Protein AF-A0A376RNW5-F1 (afdb_monomer_lite)

pLDDT: mean 86.74, std 14.26, range [44.19, 97.94]

InterPro domains:
  IPR032466 Metal-dependent hydrolase [SSF51556] (1-80)

Foldseek 3Di:
DDPQDPVDGDPVNVQLQDAPAADEDADPCPVDHVVVVVSSCVSHPVSYHYDQPADDLQVHPDQWDDDPNFIFGADDNRDDTDGDD

Secondary structure (DSSP, 8-state):
-PPP-SS--HHHHHHHH-TT--EEEE-SSSSS-HHHHHHHHHHHGGGEEEE----TTTTS--SEEEETTEEEEE-SSS--EEE--

Sequence (85 aa):
MPYITGREPGLAGAILDEADIYCGIIADGLHVDYANIRNAKRLKGDKLCLVTDATAPAGANIEQFIFAGKQYTTVTDFVWMRTVR

Structure (mmCIF, N/CA/C/O backbone):
data_AF-A0A376RNW5-F1
#
_entry.id   AF-A0A376RNW5-F1
#
loop_
_atom_site.group_PDB
_atom_site.id
_atom_site.type_symbol
_atom_site.label_atom_id
_atom_site.label_alt_id
_atom_site.label_comp_id
_atom_site.label_asym_id
_atom_site.label_entity_id
_atom_site.label_seq_id
_atom_site.pdbx_PDB_ins_code
_atom_site.Cartn_x
_atom_site.Cartn_y
_atom_site.Cartn_z
_atom_site.occupancy
_atom_site.B_iso_or_equiv
_atom_site.auth_seq_id
_atom_site.auth_comp_id
_atom_site.auth_asym_id
_atom_site.auth_atom_id
_atom_site.pdbx_PDB_model_num
ATOM 1 N N . MET A 1 1 ? 6.103 10.799 2.268 1.00 56.44 1 MET A N 1
ATOM 2 C CA . MET A 1 1 ? 4.911 11.117 3.085 1.00 56.44 1 MET A CA 1
ATOM 3 C C . MET A 1 1 ? 5.272 10.973 4.553 1.00 56.44 1 MET A C 1
ATOM 5 O O . MET A 1 1 ? 6.128 10.140 4.839 1.00 56.44 1 MET A O 1
ATOM 9 N N . PRO A 1 2 ? 4.681 11.772 5.458 1.00 74.06 2 PRO A N 1
ATOM 10 C CA . PRO A 1 2 ? 4.879 11.586 6.890 1.00 74.06 2 PRO A CA 1
ATOM 11 C C . PRO A 1 2 ? 4.348 10.213 7.320 1.00 74.06 2 PRO A C 1
ATOM 13 O O . PRO A 1 2 ? 3.351 9.726 6.786 1.00 74.06 2 PRO A O 1
ATOM 16 N N . TYR A 1 3 ? 5.052 9.580 8.252 1.00 86.50 3 TYR A N 1
ATOM 17 C CA . TYR A 1 3 ? 4.591 8.368 8.922 1.00 86.50 3 TYR A CA 1
ATOM 18 C C . TYR A 1 3 ? 3.495 8.721 9.935 1.00 86.50 3 TYR A C 1
ATOM 20 O O . TYR A 1 3 ? 3.382 9.869 10.364 1.00 86.50 3 TYR A O 1
ATOM 28 N N . ILE A 1 4 ? 2.687 7.734 10.319 1.00 92.69 4 ILE A N 1
ATOM 29 C CA . ILE A 1 4 ? 1.644 7.927 11.331 1.00 92.69 4 ILE A CA 1
ATOM 30 C C . ILE A 1 4 ? 2.326 8.255 12.663 1.00 92.69 4 ILE A C 1
ATOM 32 O O . ILE A 1 4 ? 3.150 7.478 13.149 1.00 92.69 4 ILE A O 1
ATOM 36 N N . THR A 1 5 ? 1.979 9.393 13.261 1.00 94.81 5 THR A N 1
ATOM 37 C CA . THR A 1 5 ? 2.420 9.763 14.612 1.00 94.81 5 THR A CA 1
ATOM 38 C C . THR A 1 5 ? 1.228 9.844 15.557 1.00 94.81 5 THR A C 1
ATOM 40 O O . THR A 1 5 ? 0.091 10.008 15.123 1.00 94.81 5 THR A O 1
ATOM 43 N N . GLY A 1 6 ? 1.473 9.749 16.867 1.00 94.75 6 GLY A N 1
ATOM 44 C CA . GLY A 1 6 ? 0.391 9.679 17.855 1.00 94.75 6 GLY A CA 1
ATOM 45 C C . GLY A 1 6 ? -0.514 10.917 17.918 1.00 94.75 6 GLY A C 1
ATOM 46 O O . GLY A 1 6 ? -1.671 10.788 18.297 1.00 94.75 6 GLY A O 1
ATOM 47 N N . ARG A 1 7 ? -0.010 12.106 17.560 1.00 95.19 7 ARG A N 1
ATOM 48 C CA . ARG A 1 7 ? -0.796 13.358 17.562 1.00 95.19 7 ARG A CA 1
ATOM 49 C C . ARG A 1 7 ? -1.151 13.870 16.173 1.00 95.19 7 ARG A C 1
ATOM 51 O O . ARG A 1 7 ? -2.037 14.705 16.053 1.00 95.19 7 ARG A O 1
ATOM 58 N N . GLU A 1 8 ? -0.484 13.368 15.145 1.00 94.19 8 GLU A N 1
ATOM 59 C CA . GLU A 1 8 ? -0.744 13.740 13.762 1.00 94.19 8 GLU A CA 1
ATOM 60 C C . GLU A 1 8 ? -0.656 12.476 12.897 1.00 94.19 8 GLU A C 1
ATOM 62 O O . GLU A 1 8 ? 0.426 12.101 12.429 1.00 94.19 8 GLU A O 1
ATOM 67 N N . PRO A 1 9 ? -1.785 11.762 12.731 1.00 92.62 9 PRO A N 1
ATOM 68 C CA . PRO A 1 9 ? -1.834 10.516 11.967 1.00 92.62 9 PRO A CA 1
ATOM 69 C C . PRO A 1 9 ? -1.622 10.721 10.458 1.00 92.62 9 PRO A C 1
ATOM 71 O O . PRO A 1 9 ? -1.285 9.777 9.738 1.00 92.62 9 PRO A O 1
ATOM 74 N N . GLY A 1 10 ? -1.822 11.953 9.979 1.00 95.19 10 GLY A N 1
ATOM 75 C CA . GLY A 1 10 ? -1.672 12.332 8.579 1.00 95.19 10 GLY A CA 1
ATOM 76 C C . GLY A 1 10 ? -2.616 11.573 7.643 1.00 95.19 10 GLY A C 1
ATOM 77 O O . GLY A 1 10 ? -3.632 11.017 8.058 1.00 95.19 10 GLY A O 1
ATOM 78 N N . LEU A 1 11 ? -2.254 11.533 6.358 1.00 95.06 11 LEU A N 1
ATOM 79 C CA . LEU A 1 11 ? -3.071 10.913 5.311 1.00 95.06 11 LEU A CA 1
ATOM 80 C C . LEU A 1 11 ? -3.315 9.418 5.560 1.00 95.06 11 LEU A C 1
ATOM 82 O O . LEU A 1 11 ? -4.439 8.948 5.420 1.00 95.06 11 LEU A O 1
ATOM 86 N N . ALA A 1 12 ? -2.273 8.672 5.937 1.00 95.06 12 ALA A N 1
ATOM 87 C CA . ALA A 1 12 ? -2.395 7.237 6.174 1.00 95.06 12 ALA A CA 1
ATOM 88 C C . ALA A 1 12 ? -3.338 6.942 7.349 1.00 95.06 12 ALA A C 1
ATOM 90 O O . ALA A 1 12 ? -4.179 6.056 7.240 1.00 95.06 12 ALA A O 1
ATOM 91 N N . GLY A 1 13 ? -3.247 7.713 8.439 1.00 95.44 13 GLY A N 1
ATOM 92 C CA . GLY A 1 13 ? -4.178 7.591 9.556 1.00 95.44 13 GLY A CA 1
ATOM 93 C C . GLY A 1 13 ? -5.612 7.950 9.169 1.00 95.44 13 GLY A C 1
ATOM 94 O O . GLY A 1 13 ? -6.512 7.173 9.454 1.00 95.44 13 GLY A O 1
ATOM 95 N N . ALA A 1 14 ? -5.816 9.056 8.447 1.00 95.62 14 ALA A N 1
ATOM 96 C CA . ALA A 1 14 ? -7.145 9.469 7.991 1.00 95.62 14 ALA A CA 1
ATOM 97 C C . ALA A 1 14 ? -7.815 8.418 7.083 1.00 95.62 14 ALA A C 1
ATOM 99 O O . ALA A 1 14 ? -8.991 8.118 7.249 1.00 95.62 14 ALA A O 1
ATOM 100 N N . ILE A 1 15 ? -7.064 7.807 6.157 1.00 96.31 15 ILE A N 1
ATOM 101 C CA . ILE A 1 15 ? -7.582 6.742 5.279 1.00 96.31 15 ILE A CA 1
ATOM 102 C C . ILE A 1 15 ? -7.960 5.487 6.073 1.00 96.31 15 ILE A C 1
ATOM 104 O O . ILE A 1 15 ? -8.916 4.802 5.708 1.00 96.31 15 ILE A O 1
ATOM 108 N N . LEU A 1 16 ? -7.184 5.148 7.107 1.00 96.06 16 LEU A N 1
ATOM 109 C CA . LEU A 1 16 ? -7.441 3.979 7.948 1.00 96.06 16 LEU A CA 1
ATOM 110 C C . LEU A 1 16 ? -8.620 4.184 8.909 1.00 96.06 16 LEU A C 1
ATOM 112 O O . LEU A 1 16 ? -9.267 3.196 9.242 1.00 96.06 16 LEU A O 1
ATOM 116 N N . ASP A 1 17 ? -8.878 5.425 9.327 1.00 96.69 17 ASP A N 1
ATOM 117 C CA . ASP A 1 17 ? -9.960 5.804 10.246 1.00 96.69 17 ASP A CA 1
ATOM 118 C C . ASP A 1 17 ? -11.315 5.969 9.534 1.00 96.69 17 ASP A C 1
ATOM 120 O O . ASP A 1 17 ? -12.338 5.499 10.024 1.00 96.69 17 ASP A O 1
ATOM 124 N N . GLU A 1 18 ? -11.330 6.567 8.338 1.00 97.38 18 GLU A N 1
ATOM 125 C CA . GLU A 1 18 ? -12.564 6.778 7.574 1.00 97.38 18 GLU A CA 1
ATOM 126 C C . GLU A 1 18 ? -13.058 5.471 6.932 1.00 97.38 18 GLU A C 1
ATOM 128 O O . GLU A 1 18 ? -12.407 4.922 6.039 1.00 97.38 18 GLU A O 1
ATOM 133 N N . ALA A 1 19 ? -14.218 4.963 7.350 1.00 94.56 19 ALA A N 1
ATOM 134 C CA . ALA A 1 19 ? -14.720 3.653 6.938 1.00 94.56 19 ALA A CA 1
ATOM 135 C C . ALA A 1 19 ? -15.115 3.596 5.454 1.00 94.56 19 ALA A C 1
ATOM 137 O O . ALA A 1 19 ? -14.913 2.561 4.818 1.00 94.56 19 ALA A O 1
ATOM 138 N N . ASP A 1 20 ? -15.606 4.694 4.877 1.00 95.38 20 ASP A N 1
ATOM 139 C CA . ASP A 1 20 ? -16.209 4.682 3.536 1.00 95.38 20 ASP A CA 1
ATOM 140 C C . ASP A 1 20 ? -15.204 4.868 2.386 1.00 95.38 20 ASP A C 1
ATOM 142 O O . ASP A 1 20 ? -15.540 4.697 1.210 1.00 95.38 20 ASP A O 1
ATOM 146 N N . ILE A 1 21 ? -13.940 5.166 2.697 1.00 96.50 21 ILE A N 1
ATOM 147 C CA . ILE A 1 21 ? -12.896 5.353 1.682 1.00 96.50 21 ILE A CA 1
ATOM 148 C C . ILE A 1 21 ? -12.319 4.007 1.237 1.00 96.50 21 ILE A C 1
ATOM 150 O O . ILE A 1 21 ? -11.818 3.235 2.053 1.00 96.50 21 ILE A O 1
ATOM 154 N N . TYR A 1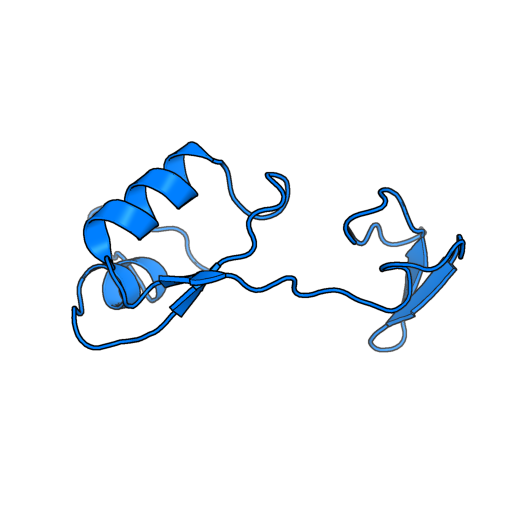 22 ? -12.281 3.759 -0.070 1.00 97.06 22 TYR A N 1
ATOM 155 C CA . TYR A 1 22 ? -11.494 2.664 -0.639 1.00 97.06 22 TYR A CA 1
ATOM 156 C C . TYR A 1 22 ? -10.016 3.041 -0.731 1.00 97.06 22 TYR A C 1
ATOM 158 O O . TYR A 1 22 ? -9.675 4.164 -1.105 1.00 97.06 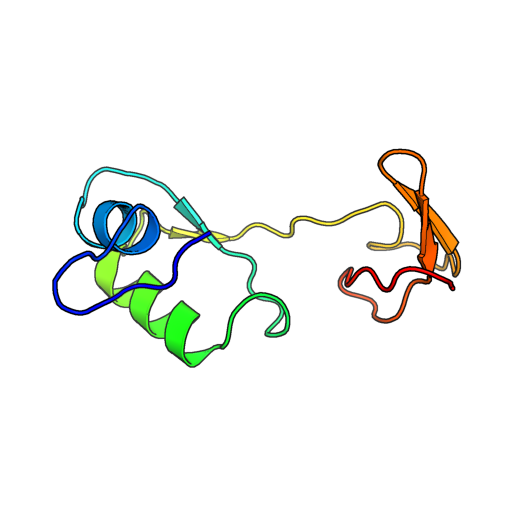22 TYR A O 1
ATOM 166 N N . CYS A 1 23 ? -9.126 2.094 -0.438 1.00 96.44 23 CYS A N 1
ATOM 167 C CA . CYS A 1 23 ? -7.691 2.292 -0.625 1.00 96.44 23 CYS A CA 1
ATOM 168 C C . CYS A 1 23 ? -7.009 1.069 -1.242 1.00 96.44 23 CYS A C 1
ATOM 170 O O . CYS A 1 23 ? -7.372 -0.077 -0.977 1.00 96.44 23 CYS A O 1
ATOM 172 N N . GLY A 1 24 ? -6.009 1.335 -2.084 1.00 95.94 24 GLY A N 1
ATOM 173 C CA . GLY A 1 24 ? -5.139 0.314 -2.654 1.00 95.94 24 GLY A CA 1
ATOM 174 C C . GLY A 1 24 ? -4.018 -0.067 -1.689 1.00 95.94 24 GLY A C 1
ATOM 175 O O . GLY A 1 24 ? -3.474 0.797 -1.001 1.00 95.94 24 GLY A O 1
ATOM 176 N N . ILE A 1 25 ? -3.642 -1.344 -1.663 1.00 95.75 25 ILE A N 1
ATOM 177 C CA . ILE A 1 25 ? -2.444 -1.824 -0.969 1.00 95.75 25 ILE A CA 1
ATOM 178 C C . ILE A 1 25 ? -1.624 -2.752 -1.865 1.00 95.75 25 ILE A C 1
ATOM 180 O O . ILE A 1 25 ? -2.169 -3.662 -2.493 1.00 95.75 25 ILE A O 1
ATOM 184 N N . ILE A 1 26 ? -0.312 -2.516 -1.908 1.00 95.38 26 ILE A N 1
ATOM 185 C CA . ILE A 1 26 ? 0.655 -3.368 -2.606 1.00 95.38 26 ILE A CA 1
ATOM 186 C C . ILE A 1 26 ? 1.098 -4.456 -1.627 1.00 95.38 26 ILE A C 1
ATOM 188 O O . ILE A 1 26 ? 1.671 -4.153 -0.580 1.00 95.38 26 ILE A O 1
ATOM 192 N N . ALA A 1 27 ? 0.784 -5.716 -1.935 1.00 93.44 27 ALA A N 1
ATOM 193 C CA . ALA A 1 27 ? 0.993 -6.851 -1.032 1.00 93.44 27 ALA A CA 1
ATOM 194 C C . ALA A 1 27 ? 2.139 -7.777 -1.474 1.00 93.44 27 ALA A C 1
ATOM 196 O O . ALA A 1 27 ? 1.978 -8.993 -1.502 1.00 93.44 27 ALA A O 1
ATOM 197 N N . ASP A 1 28 ? 3.291 -7.202 -1.819 1.00 89.12 28 ASP A N 1
ATOM 198 C CA . ASP A 1 28 ? 4.504 -7.939 -2.205 1.00 89.12 28 ASP A CA 1
ATOM 199 C C . ASP A 1 28 ? 5.458 -8.224 -1.025 1.00 89.12 28 ASP A C 1
ATOM 201 O O . ASP A 1 28 ? 6.430 -8.964 -1.166 1.00 89.12 28 ASP A O 1
ATOM 205 N N . GLY A 1 29 ? 5.192 -7.638 0.148 1.00 89.81 29 GLY A N 1
ATOM 206 C CA . GLY A 1 29 ? 6.054 -7.735 1.329 1.00 89.81 29 GLY A CA 1
ATOM 207 C C . GLY A 1 29 ? 7.326 -6.882 1.261 1.00 89.81 29 GLY A C 1
ATOM 208 O O . GLY A 1 29 ? 8.143 -6.958 2.176 1.00 89.81 29 GLY A O 1
ATOM 209 N N . LEU A 1 30 ? 7.491 -6.074 0.210 1.00 88.62 30 LEU A N 1
ATOM 210 C CA . LEU A 1 30 ? 8.620 -5.163 0.011 1.00 88.62 30 LEU A CA 1
ATOM 211 C C . LEU A 1 30 ? 8.182 -3.702 0.159 1.00 88.62 30 LEU A C 1
ATOM 213 O O . LEU A 1 30 ? 8.863 -2.921 0.822 1.00 88.62 30 LEU A O 1
ATOM 217 N N . HIS A 1 31 ? 7.031 -3.334 -0.414 1.00 90.81 31 HIS A N 1
ATOM 218 C CA . HIS A 1 31 ? 6.456 -1.992 -0.286 1.00 90.81 31 HIS A CA 1
ATOM 219 C C . HIS A 1 31 ? 5.860 -1.752 1.102 1.00 90.81 31 HIS A C 1
ATOM 221 O O . HIS A 1 31 ? 5.977 -0.660 1.661 1.00 90.81 31 HIS A O 1
ATOM 227 N N . VAL A 1 32 ? 5.199 -2.772 1.656 1.00 93.44 32 VAL A N 1
ATOM 228 C CA . VAL A 1 32 ? 4.507 -2.700 2.944 1.00 93.44 32 VAL A CA 1
ATOM 229 C C . VAL A 1 32 ? 4.773 -3.975 3.734 1.00 93.44 32 VAL A C 1
ATOM 231 O O . VAL A 1 32 ? 4.558 -5.080 3.240 1.00 93.44 32 VAL A O 1
ATOM 234 N N . ASP A 1 33 ? 5.193 -3.822 4.991 1.00 96.06 33 ASP A N 1
ATOM 235 C CA . ASP A 1 33 ? 5.349 -4.954 5.905 1.00 96.06 33 ASP A CA 1
ATOM 236 C C . ASP A 1 33 ? 4.015 -5.698 6.103 1.00 96.06 33 ASP A C 1
ATOM 238 O O . ASP A 1 33 ? 2.954 -5.086 6.288 1.00 96.06 33 ASP A O 1
ATOM 242 N N . TYR A 1 34 ? 4.056 -7.032 6.120 1.00 96.44 34 TYR A N 1
ATOM 243 C CA . TYR A 1 34 ? 2.854 -7.856 6.251 1.00 96.44 34 TYR A CA 1
ATOM 244 C C . TYR A 1 34 ? 2.056 -7.585 7.538 1.00 96.44 34 TYR A C 1
ATOM 246 O O . TYR A 1 34 ? 0.839 -7.785 7.549 1.00 96.44 34 TYR A O 1
ATOM 254 N N . ALA A 1 35 ? 2.679 -7.122 8.626 1.00 97.94 35 ALA A N 1
ATOM 255 C CA . ALA A 1 35 ? 1.962 -6.687 9.823 1.00 97.94 35 ALA A CA 1
ATOM 256 C C . ALA A 1 35 ? 1.069 -5.472 9.541 1.00 97.94 35 ALA A C 1
ATOM 258 O O . ALA A 1 35 ? -0.091 -5.464 9.958 1.00 97.94 35 ALA A O 1
ATOM 259 N N . ASN A 1 36 ? 1.557 -4.504 8.764 1.00 96.94 36 ASN A N 1
ATOM 260 C CA . ASN A 1 36 ? 0.775 -3.336 8.365 1.00 96.94 36 ASN A CA 1
ATOM 261 C C . ASN A 1 36 ? -0.352 -3.707 7.399 1.00 96.94 36 ASN A C 1
ATOM 263 O O . ASN A 1 36 ? -1.460 -3.196 7.549 1.00 96.94 36 ASN A O 1
ATOM 267 N N . ILE A 1 37 ? -0.129 -4.658 6.486 1.00 97.25 37 ILE A N 1
ATOM 268 C CA . ILE A 1 37 ? -1.192 -5.182 5.610 1.00 97.25 37 ILE A CA 1
ATOM 269 C C . ILE A 1 37 ? -2.310 -5.823 6.441 1.00 97.25 37 ILE A C 1
ATOM 271 O O . ILE A 1 37 ? -3.491 -5.543 6.228 1.00 97.25 37 ILE A O 1
ATOM 275 N N . ARG A 1 38 ? -1.958 -6.650 7.436 1.00 97.94 38 ARG A N 1
ATOM 276 C CA . ARG A 1 38 ? -2.948 -7.257 8.340 1.00 97.94 38 ARG A CA 1
ATOM 277 C C . ARG A 1 38 ? -3.715 -6.203 9.142 1.00 97.94 38 ARG A C 1
ATOM 279 O O . ARG A 1 38 ? -4.910 -6.377 9.365 1.00 97.94 38 ARG A O 1
ATOM 286 N N . ASN A 1 39 ? -3.057 -5.127 9.574 1.00 97.62 39 ASN A N 1
ATOM 287 C CA . ASN A 1 39 ? -3.716 -4.026 10.280 1.00 97.62 39 ASN A CA 1
ATOM 288 C C . ASN A 1 39 ? -4.686 -3.278 9.359 1.00 97.62 39 ASN A C 1
ATOM 290 O O . ASN A 1 39 ? -5.857 -3.134 9.704 1.00 97.62 39 ASN A O 1
ATOM 294 N N . ALA A 1 40 ? -4.245 -2.906 8.155 1.00 96.94 40 ALA A N 1
ATOM 295 C CA . ALA A 1 40 ? -5.091 -2.259 7.159 1.00 96.94 40 ALA A CA 1
ATOM 296 C C . ALA A 1 40 ? -6.314 -3.120 6.808 1.00 96.94 40 ALA A C 1
ATOM 298 O O . ALA A 1 40 ? -7.427 -2.606 6.750 1.00 96.94 40 ALA A O 1
ATOM 299 N N . LYS A 1 41 ? -6.148 -4.443 6.652 1.00 97.31 41 LYS A N 1
ATOM 300 C CA . LYS A 1 41 ? -7.266 -5.345 6.331 1.00 97.31 41 LYS A CA 1
ATOM 301 C C . LYS A 1 41 ? -8.317 -5.403 7.437 1.00 97.31 41 LYS A C 1
ATOM 303 O O . 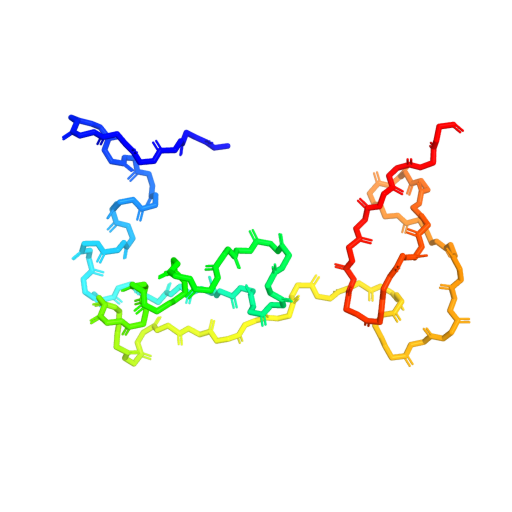LYS A 1 41 ? -9.503 -5.488 7.129 1.00 97.31 41 LYS A O 1
ATOM 308 N N . ARG A 1 42 ? -7.898 -5.347 8.704 1.00 97.62 42 ARG A N 1
ATOM 309 C CA . ARG A 1 42 ? -8.821 -5.322 9.850 1.00 97.62 42 ARG A CA 1
ATOM 310 C C . ARG A 1 42 ? -9.592 -4.010 9.945 1.00 97.62 42 ARG A C 1
ATOM 312 O O . ARG A 1 42 ? -10.769 -4.056 10.269 1.00 97.62 42 ARG A O 1
ATOM 319 N N . LEU A 1 43 ? -8.946 -2.881 9.651 1.00 97.06 43 LEU A N 1
ATOM 320 C CA . LEU A 1 43 ? -9.574 -1.557 9.727 1.00 97.06 43 LEU A CA 1
ATOM 321 C C . LEU A 1 43 ? -10.492 -1.281 8.529 1.00 97.06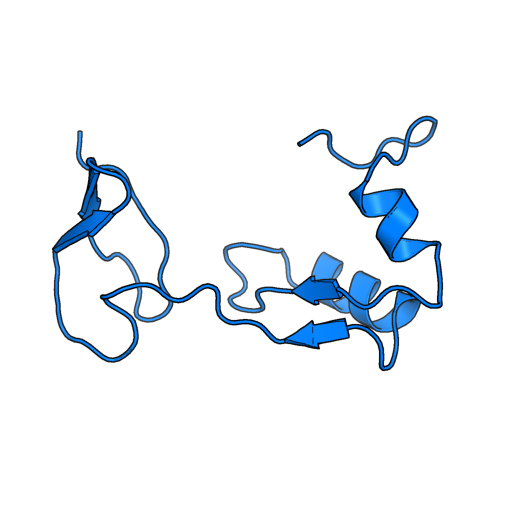 43 LEU A C 1
ATOM 323 O O . LEU A 1 43 ? -11.600 -0.793 8.698 1.00 97.06 43 LEU A O 1
ATOM 327 N N . LYS A 1 44 ? -10.057 -1.636 7.316 1.00 96.75 44 LYS A N 1
ATOM 328 C CA . LYS A 1 44 ? -10.764 -1.302 6.069 1.00 96.75 44 LYS A CA 1
ATOM 329 C 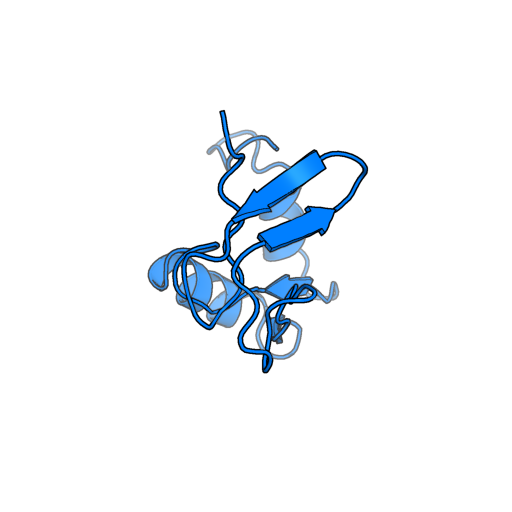C . LYS A 1 44 ? -11.749 -2.366 5.595 1.00 96.75 44 LYS A C 1
ATOM 331 O O . LYS A 1 44 ? -12.587 -2.071 4.752 1.00 96.75 44 LYS A O 1
ATOM 336 N N . GLY A 1 45 ? -11.637 -3.608 6.065 1.00 95.88 45 GLY A N 1
ATOM 337 C CA . GLY A 1 45 ? -12.556 -4.681 5.685 1.00 95.88 45 GLY A CA 1
ATOM 338 C C . GLY A 1 45 ? -12.621 -4.908 4.170 1.00 95.88 45 GLY A C 1
ATOM 339 O O . GLY A 1 45 ? -11.630 -5.296 3.543 1.00 95.88 45 GLY A O 1
ATOM 340 N N . ASP A 1 46 ? -13.799 -4.710 3.586 1.00 96.31 46 ASP A N 1
ATOM 341 C CA . ASP A 1 46 ? -14.081 -4.841 2.150 1.00 96.31 46 ASP A CA 1
ATOM 342 C C . ASP A 1 46 ? -13.582 -3.649 1.310 1.00 96.31 46 ASP A C 1
ATOM 344 O O . ASP A 1 46 ? -13.503 -3.755 0.089 1.00 96.31 46 ASP A O 1
ATOM 348 N N . LYS A 1 47 ? -13.174 -2.548 1.952 1.00 96.69 47 LYS A N 1
ATOM 349 C CA . LYS A 1 47 ? -12.666 -1.331 1.300 1.00 96.69 47 LYS A CA 1
ATOM 350 C C . LYS A 1 47 ? -11.165 -1.355 0.995 1.00 96.69 47 LYS A C 1
ATOM 352 O O . LYS A 1 47 ? -10.623 -0.377 0.483 1.00 96.69 47 LYS A O 1
ATOM 357 N N . LEU A 1 48 ? -10.477 -2.456 1.311 1.00 97.12 48 LEU A N 1
ATOM 358 C CA . LEU A 1 48 ? -9.063 -2.648 0.980 1.00 97.12 48 LEU A CA 1
ATOM 359 C C . LEU A 1 48 ? -8.916 -3.387 -0.353 1.00 97.12 48 LEU A C 1
ATOM 361 O O . LEU A 1 48 ? -9.192 -4.587 -0.437 1.00 97.12 48 LEU A O 1
ATOM 365 N N . CYS A 1 49 ? -8.444 -2.679 -1.373 1.00 96.88 49 CYS A N 1
ATOM 366 C CA . CYS A 1 49 ? -8.235 -3.205 -2.715 1.00 96.88 49 CYS A CA 1
ATOM 367 C C . CYS A 1 49 ? -6.784 -3.668 -2.893 1.00 96.88 49 CYS A C 1
ATOM 369 O O . CYS A 1 49 ? -5.846 -2.912 -2.643 1.00 96.88 49 CYS A O 1
ATOM 371 N N . LEU A 1 50 ? -6.585 -4.901 -3.358 1.00 95.38 50 LEU A N 1
ATOM 372 C CA . LEU A 1 50 ? -5.258 -5.383 -3.736 1.00 95.38 50 LEU A CA 1
ATOM 373 C C . LEU A 1 50 ? -4.843 -4.745 -5.065 1.00 95.38 50 LEU A C 1
ATOM 375 O O . LEU A 1 50 ? -5.579 -4.835 -6.047 1.00 95.38 50 LEU A O 1
ATOM 379 N N . VAL A 1 51 ? -3.663 -4.134 -5.094 1.00 94.44 51 VAL A N 1
ATOM 380 C CA . VAL A 1 51 ? -3.070 -3.552 -6.304 1.00 94.44 51 VAL A CA 1
ATOM 381 C C . VAL A 1 51 ? -1.632 -4.035 -6.463 1.00 94.44 51 VAL A C 1
ATOM 383 O O . VAL A 1 51 ? -0.981 -4.387 -5.482 1.00 94.44 51 VAL A O 1
ATOM 386 N N . THR A 1 52 ? -1.138 -4.085 -7.699 1.00 87.12 52 THR A N 1
ATOM 387 C CA . THR A 1 52 ? 0.233 -4.537 -7.980 1.00 87.12 52 THR A CA 1
ATOM 388 C C . THR A 1 52 ? 1.240 -3.395 -8.006 1.00 87.12 52 THR A C 1
ATOM 390 O O . THR A 1 52 ? 2.387 -3.619 -7.647 1.00 87.12 52 THR A O 1
ATOM 393 N N . ASP A 1 53 ? 0.823 -2.208 -8.467 1.00 89.56 53 ASP A N 1
ATOM 394 C CA . ASP A 1 53 ? 1.725 -1.113 -8.874 1.00 89.56 53 ASP A CA 1
ATOM 395 C C . ASP A 1 53 ? 2.876 -1.603 -9.780 1.00 89.56 53 ASP A C 1
ATOM 397 O O . ASP A 1 53 ? 4.030 -1.188 -9.698 1.00 89.56 53 ASP A O 1
ATOM 401 N N . ALA A 1 54 ? 2.553 -2.580 -10.631 1.00 85.75 54 ALA A N 1
ATOM 402 C CA . ALA A 1 54 ? 3.508 -3.232 -11.508 1.00 85.75 54 ALA A CA 1
ATOM 403 C C . ALA A 1 54 ? 4.016 -2.280 -12.599 1.00 85.75 54 ALA A C 1
ATOM 405 O O . ALA A 1 54 ? 3.270 -1.464 -13.140 1.00 85.75 54 ALA A O 1
ATOM 406 N N . THR A 1 55 ? 5.276 -2.457 -12.996 1.00 85.88 55 THR A N 1
ATOM 407 C CA . THR A 1 55 ? 5.856 -1.776 -14.166 1.00 85.88 55 THR A CA 1
ATOM 408 C C . THR A 1 55 ? 6.339 -2.770 -15.220 1.00 85.88 55 THR A C 1
ATOM 410 O O . THR A 1 55 ? 6.070 -3.962 -15.103 1.00 85.88 55 THR A O 1
ATOM 413 N N . ALA A 1 56 ? 7.022 -2.284 -16.262 1.00 84.81 56 ALA A N 1
ATOM 414 C CA . ALA A 1 56 ? 7.403 -3.048 -17.453 1.00 84.81 56 ALA A CA 1
ATOM 415 C C . ALA A 1 56 ? 8.013 -4.449 -17.203 1.00 84.81 56 ALA A C 1
ATOM 417 O O . ALA A 1 56 ? 7.751 -5.329 -18.020 1.00 84.81 56 ALA A O 1
ATOM 418 N N . PRO A 1 57 ? 8.781 -4.707 -16.123 1.00 84.44 57 PRO A N 1
ATOM 419 C CA . PRO A 1 57 ? 9.312 -6.046 -15.859 1.00 84.44 57 PRO A CA 1
ATOM 420 C C . PRO A 1 57 ? 8.294 -7.069 -15.350 1.00 84.44 57 PRO A C 1
ATOM 422 O O . PRO A 1 57 ? 8.586 -8.259 -15.334 1.00 84.44 57 PRO A O 1
ATOM 425 N N . ALA A 1 58 ? 7.101 -6.651 -14.925 1.00 84.62 58 ALA A N 1
ATOM 426 C CA . ALA A 1 58 ? 6.100 -7.587 -14.432 1.00 84.62 58 ALA A CA 1
ATOM 427 C C . ALA A 1 58 ? 5.662 -8.548 -15.547 1.00 84.62 58 ALA A C 1
ATOM 429 O O . ALA A 1 58 ? 5.084 -8.137 -16.552 1.00 84.62 58 ALA A O 1
ATOM 430 N N . GLY A 1 59 ? 5.936 -9.841 -15.361 1.00 81.38 59 GLY A N 1
ATOM 431 C CA . GLY A 1 59 ? 5.637 -10.870 -16.359 1.00 81.38 59 GLY A CA 1
ATOM 432 C C . GLY A 1 59 ? 6.544 -10.845 -17.596 1.00 81.38 59 GLY A C 1
ATOM 433 O O . GLY A 1 59 ? 6.235 -11.520 -18.577 1.00 81.38 59 GLY A O 1
ATOM 434 N N . ALA A 1 60 ? 7.652 -10.100 -17.566 1.00 85.00 60 ALA A N 1
ATOM 435 C CA . ALA A 1 60 ? 8.639 -10.038 -18.638 1.00 85.00 60 ALA A CA 1
ATOM 436 C C . ALA A 1 60 ? 10.045 -10.335 -18.101 1.00 85.00 60 ALA A C 1
ATOM 438 O O . ALA A 1 60 ? 10.388 -9.974 -16.982 1.00 85.00 60 ALA A O 1
ATOM 439 N N . ASN A 1 61 ? 10.894 -10.952 -18.922 1.00 83.62 61 ASN A N 1
ATOM 440 C CA . ASN A 1 61 ? 12.298 -11.169 -18.576 1.00 83.62 61 ASN A CA 1
ATOM 441 C C . ASN A 1 61 ? 13.162 -10.020 -19.116 1.00 83.62 61 ASN A C 1
ATOM 443 O O . ASN A 1 61 ? 13.882 -10.185 -20.101 1.00 83.62 61 ASN A O 1
ATOM 447 N N . ILE A 1 62 ? 13.015 -8.831 -18.525 1.00 86.75 62 ILE A N 1
ATOM 448 C CA . ILE A 1 62 ? 13.800 -7.642 -18.877 1.00 86.75 62 ILE A CA 1
ATOM 449 C C . ILE A 1 62 ? 14.616 -7.178 -17.674 1.00 86.75 62 ILE A C 1
ATOM 451 O O . ILE A 1 62 ? 14.094 -7.029 -16.571 1.00 86.75 62 ILE A O 1
ATOM 455 N N . GLU A 1 63 ? 15.904 -6.924 -17.885 1.00 85.25 63 GLU A N 1
ATOM 456 C CA . GLU A 1 63 ? 16.810 -6.509 -16.808 1.00 85.25 63 GLU A CA 1
ATOM 457 C C . GLU A 1 63 ? 16.731 -5.013 -16.516 1.00 85.25 63 GLU A C 1
ATOM 459 O O . GLU A 1 63 ? 17.020 -4.587 -15.402 1.00 85.25 63 GLU A O 1
ATOM 464 N N . GLN A 1 64 ? 16.375 -4.200 -17.513 1.00 86.94 64 GLN A N 1
ATOM 465 C CA . GLN A 1 64 ? 16.398 -2.747 -17.405 1.00 86.94 64 GLN A CA 1
ATOM 466 C C . GLN A 1 64 ? 15.247 -2.111 -18.175 1.00 86.94 64 GLN A C 1
ATOM 468 O O . GLN A 1 64 ? 14.837 -2.596 -19.230 1.00 86.94 64 GLN A O 1
ATOM 473 N N . PHE A 1 65 ? 14.749 -0.992 -17.661 1.00 86.62 65 PHE A N 1
ATOM 474 C CA . PHE A 1 65 ? 13.707 -0.202 -18.308 1.00 86.62 65 PHE A CA 1
ATOM 475 C C . PHE A 1 65 ? 13.815 1.270 -17.908 1.00 86.62 65 PHE A C 1
ATOM 477 O O . PHE A 1 65 ? 14.429 1.621 -16.897 1.00 86.62 65 PHE A O 1
ATOM 484 N N . ILE A 1 66 ? 13.218 2.145 -18.717 1.00 90.00 66 ILE A N 1
ATOM 485 C CA . ILE A 1 66 ? 13.108 3.570 -18.406 1.00 90.00 66 ILE A CA 1
ATOM 486 C C . ILE A 1 66 ? 11.745 3.820 -17.774 1.00 90.00 66 ILE A C 1
ATOM 488 O O . ILE A 1 66 ? 10.712 3.461 -18.337 1.00 90.00 66 ILE A O 1
ATOM 492 N N . PHE A 1 67 ? 11.739 4.492 -16.629 1.00 88.56 67 PHE A N 1
ATOM 493 C CA . PHE A 1 67 ? 10.528 4.962 -15.974 1.00 88.56 67 PHE A CA 1
ATOM 494 C C . PHE A 1 67 ? 10.720 6.404 -15.516 1.00 88.56 67 PHE A C 1
ATOM 496 O O . PHE A 1 67 ? 11.755 6.750 -14.952 1.00 88.56 67 PHE A O 1
ATOM 503 N N . ALA A 1 68 ? 9.752 7.275 -15.814 1.00 89.50 68 ALA A N 1
ATOM 504 C CA . ALA A 1 68 ? 9.811 8.705 -15.488 1.00 89.50 68 ALA A CA 1
ATOM 505 C C . ALA A 1 68 ? 11.157 9.388 -15.854 1.00 89.50 68 ALA A C 1
ATOM 507 O O . ALA A 1 68 ? 11.675 10.215 -15.104 1.00 89.50 68 ALA A O 1
ATOM 508 N N . GLY A 1 69 ? 11.748 9.014 -16.999 1.00 88.94 69 GLY A N 1
ATOM 509 C CA . GLY A 1 69 ? 13.016 9.570 -17.494 1.00 88.94 69 GLY A CA 1
ATOM 510 C C . GLY A 1 69 ? 14.282 9.063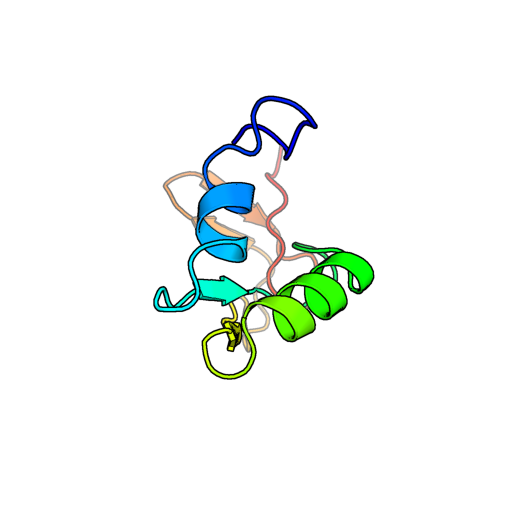 -16.789 1.00 88.94 69 GLY A C 1
ATOM 511 O O . GLY A 1 69 ? 15.356 9.611 -17.021 1.00 88.94 69 GLY A O 1
ATOM 512 N N . LYS A 1 70 ? 14.183 8.035 -15.939 1.00 88.44 70 LYS A N 1
ATOM 513 C CA . LYS A 1 70 ? 15.315 7.404 -15.244 1.00 88.44 70 LYS A CA 1
ATOM 514 C C . LYS A 1 70 ? 15.405 5.926 -15.598 1.00 88.44 70 LYS A C 1
ATOM 516 O O . LYS A 1 70 ? 14.388 5.286 -15.853 1.00 88.44 70 LYS A O 1
ATOM 521 N N . GLN A 1 71 ? 16.622 5.394 -15.606 1.00 87.81 71 GLN A N 1
ATOM 522 C CA . GLN A 1 71 ? 16.878 3.980 -15.861 1.00 87.81 71 GLN A CA 1
ATOM 523 C C . GLN A 1 71 ? 16.839 3.188 -14.553 1.00 87.81 71 GLN A C 1
ATOM 525 O O . GLN A 1 71 ? 17.470 3.563 -13.559 1.00 87.81 71 GLN A O 1
ATOM 530 N N . TYR A 1 72 ? 16.096 2.088 -14.572 1.00 85.88 72 TYR A N 1
ATOM 531 C CA . TYR A 1 72 ? 15.918 1.187 -13.442 1.00 85.88 72 TYR A CA 1
ATOM 532 C C . TYR A 1 72 ? 16.321 -0.226 -13.826 1.00 85.88 72 TYR A C 1
ATOM 534 O O . TYR A 1 72 ? 16.070 -0.655 -14.952 1.00 85.88 72 TYR A O 1
ATOM 542 N N . THR A 1 73 ? 16.917 -0.935 -12.869 1.00 84.44 73 THR A N 1
ATOM 543 C CA . THR A 1 73 ? 17.230 -2.360 -12.997 1.00 84.44 73 THR A CA 1
ATOM 544 C C . THR A 1 73 ? 16.187 -3.184 -12.263 1.00 84.44 73 THR A C 1
ATOM 546 O O . THR A 1 73 ? 15.851 -2.891 -11.111 1.00 84.44 73 THR A O 1
ATOM 549 N N . THR A 1 74 ? 15.705 -4.228 -12.927 1.00 79.50 74 THR A N 1
ATOM 550 C CA . THR A 1 74 ? 14.821 -5.240 -12.356 1.00 79.50 74 THR A CA 1
ATOM 551 C C . THR A 1 74 ? 15.591 -6.069 -11.337 1.00 79.50 74 THR A C 1
ATOM 553 O O . THR A 1 74 ? 16.680 -6.565 -11.610 1.00 79.50 74 THR A O 1
ATOM 556 N N . VAL A 1 75 ? 15.025 -6.210 -10.144 1.00 71.88 75 VAL A N 1
ATOM 557 C CA . VAL A 1 75 ? 15.670 -6.866 -8.995 1.00 71.88 75 VAL A CA 1
ATOM 558 C C . VAL A 1 75 ? 14.861 -8.053 -8.469 1.00 71.88 75 VAL A C 1
ATOM 560 O O . VAL A 1 75 ? 15.434 -8.906 -7.798 1.00 71.88 75 VAL A O 1
ATOM 563 N N . THR A 1 76 ? 13.572 -8.143 -8.811 1.00 65.31 76 THR A N 1
ATOM 564 C CA . THR A 1 76 ? 12.639 -9.216 -8.428 1.00 65.31 76 THR A CA 1
ATOM 565 C C . THR A 1 76 ? 11.483 -9.324 -9.435 1.00 65.31 76 THR A C 1
ATOM 567 O O . THR A 1 76 ? 11.165 -8.344 -10.110 1.00 65.31 76 THR A O 1
ATOM 570 N N . ASP A 1 77 ? 10.828 -10.492 -9.494 1.00 56.81 77 ASP A N 1
ATOM 571 C CA . ASP A 1 77 ? 9.670 -10.780 -10.372 1.00 56.81 77 ASP A CA 1
ATOM 572 C C . ASP A 1 77 ? 8.433 -9.914 -10.057 1.00 56.81 77 ASP A C 1
ATOM 574 O O . ASP A 1 77 ? 7.595 -9.653 -10.922 1.00 56.81 77 ASP A O 1
ATOM 578 N N . PHE A 1 78 ? 8.332 -9.434 -8.813 1.00 53.03 78 PHE A N 1
ATOM 579 C CA . PHE A 1 78 ? 7.447 -8.342 -8.412 1.00 53.03 78 PHE A CA 1
ATOM 580 C C . PHE A 1 78 ? 8.262 -7.055 -8.389 1.00 53.03 78 PHE A C 1
ATOM 582 O O . PHE A 1 78 ? 9.297 -6.988 -7.729 1.00 53.03 78 PHE A O 1
ATOM 589 N N . VAL A 1 79 ? 7.841 -6.058 -9.164 1.00 52.59 79 VAL A N 1
ATOM 590 C CA . VAL A 1 79 ? 8.671 -4.895 -9.489 1.00 52.59 79 VAL A CA 1
ATOM 591 C C . VAL A 1 79 ? 9.036 -4.107 -8.230 1.00 52.59 79 VAL A C 1
ATOM 593 O O . VAL A 1 79 ? 8.220 -3.374 -7.681 1.00 52.59 79 VAL A O 1
ATOM 596 N N . TRP A 1 80 ? 10.314 -4.162 -7.863 1.00 53.66 80 TRP A N 1
ATOM 597 C CA . TRP A 1 80 ? 10.964 -3.149 -7.041 1.00 53.66 80 TRP A CA 1
ATOM 598 C C . TRP A 1 80 ? 11.974 -2.386 -7.908 1.00 53.66 80 TRP A C 1
ATOM 600 O O . TRP A 1 80 ? 12.686 -2.974 -8.721 1.00 53.66 80 TRP A O 1
ATOM 610 N N . MET A 1 81 ? 12.007 -1.060 -7.780 1.00 54.72 81 MET A N 1
ATOM 611 C CA . MET A 1 81 ? 12.864 -0.188 -8.584 1.00 54.72 81 MET A CA 1
ATOM 612 C C . MET A 1 81 ? 14.130 0.175 -7.815 1.00 54.72 81 MET A C 1
ATOM 614 O O . MET A 1 81 ? 14.075 0.936 -6.848 1.00 54.72 81 MET A O 1
ATOM 618 N N . ARG A 1 82 ? 15.294 -0.285 -8.282 1.00 48.75 82 ARG A N 1
ATOM 619 C CA . ARG A 1 82 ? 16.580 0.248 -7.819 1.00 48.75 82 ARG A CA 1
ATOM 620 C C . ARG A 1 82 ? 17.160 1.164 -8.890 1.00 48.75 82 ARG A C 1
ATOM 622 O O . ARG A 1 82 ? 17.377 0.738 -10.022 1.00 48.75 82 ARG A O 1
ATOM 629 N N . THR A 1 83 ? 17.395 2.426 -8.537 1.00 44.19 83 THR A N 1
ATOM 630 C CA . THR A 1 83 ? 18.082 3.374 -9.423 1.00 44.19 83 THR A CA 1
ATOM 631 C C . THR A 1 83 ? 19.492 2.865 -9.703 1.00 44.19 83 THR A C 1
ATOM 633 O O . THR A 1 83 ? 20.245 2.592 -8.761 1.00 44.19 83 THR A O 1
ATOM 636 N N . VAL A 1 84 ? 19.848 2.761 -10.982 1.00 51.22 84 VAL A N 1
ATOM 637 C CA . VAL A 1 84 ? 21.230 2.518 -11.406 1.00 51.22 84 VAL A CA 1
ATOM 638 C C . VAL A 1 84 ? 22.020 3.796 -11.134 1.00 51.22 84 VAL A C 1
ATOM 640 O O . VAL A 1 84 ? 21.599 4.875 -11.552 1.00 51.22 84 VAL A O 1
ATOM 643 N N . ARG A 1 85 ? 23.097 3.690 -10.352 1.00 45.03 85 ARG A N 1
ATOM 644 C CA . ARG A 1 85 ? 24.058 4.786 -10.184 1.00 45.03 85 ARG A CA 1
ATOM 645 C C . ARG A 1 85 ? 25.075 4.756 -11.306 1.00 45.03 85 ARG A C 1
ATOM 647 O O . ARG A 1 85 ? 25.477 3.628 -11.664 1.00 45.03 85 ARG A O 1
#

Organism: Escherichia coli (NCBI:txid562)

Radius of gyration: 15.61 Å; chains: 1; bounding box: 40×25×37 Å